Protein AF-A0A072NNF7-F1 (afdb_monomer_lite)

Organism: NCBI:txid1348973

pLDDT: mean 90.62, std 8.34, range [48.12, 97.25]

Secondary structure (DSSP, 8-state):
--EEEEEEEEETTTEEEEEEEEEEE-GGGSEEETTEEEEEEEEE-TTS-EEEEEEEEEGGGGTS-EEE-SSSEEEEEEETTEEEEEEEEEEEGGG-EEETTEEEEEEEE-SSS-EEEEEEEEHHHHIIIIIHHHTT-

Foldseek 3Di:
DWDWDWDWADDPDQKIKIKIKTWFAAPVQWDDDPQKTKHWDWDADPQGKIKTKIKIAGPCLLVDWDWDDDAFTWTWDHDPNGIMIMTMHMDRNVCWPDDPQWIWDWDFDDDNMTMIIIITHHPVRCCVRYVVVVVVD

Radius of gyration: 15.54 Å; chains: 1; bounding box: 36×30×41 Å

Sequence (137 aa):
MAKTKIRISPHKGDRVQLFLEIEGISKEKLIEVDNSYLLEVKNISKSGNELLFTIFFNKRFFTKKLVKEGNPRITMAPANKLLTIQITTDFHESEIGKSGSHLLIEKEVAGEMPLTIKFNVTEKYYQKKIAEKKEYE

Structure (mmCIF, N/CA/C/O backbone):
data_AF-A0A072NNF7-F1
#
_entry.id   AF-A0A072NNF7-F1
#
loop_
_atom_site.group_PDB
_atom_site.id
_atom_site.type_symbol
_atom_site.label_atom_id
_atom_site.label_alt_id
_atom_site.label_comp_id
_atom_site.label_asym_id
_atom_site.label_entity_id
_atom_site.label_seq_id
_atom_site.pdbx_PDB_ins_code
_atom_site.Cartn_x
_atom_site.Cartn_y
_atom_site.Cartn_z
_atom_site.occupancy
_atom_site.B_iso_or_equiv
_atom_site.auth_seq_id
_atom_site.auth_comp_id
_atom_site.auth_asym_id
_atom_site.auth_atom_id
_atom_site.pdbx_PDB_model_num
ATOM 1 N N . MET A 1 1 ? 7.863 7.200 16.307 1.00 61.22 1 MET A N 1
ATOM 2 C CA . MET A 1 1 ? 7.395 7.540 14.940 1.00 61.22 1 MET A CA 1
ATOM 3 C C . MET A 1 1 ? 6.916 6.262 14.270 1.00 61.22 1 MET A C 1
ATOM 5 O O . MET A 1 1 ? 7.496 5.225 14.564 1.00 61.22 1 MET A O 1
ATOM 9 N N . ALA A 1 2 ? 5.887 6.323 13.418 1.00 74.81 2 ALA A N 1
ATOM 10 C CA . ALA A 1 2 ? 5.451 5.151 12.662 1.00 74.81 2 ALA A CA 1
ATOM 11 C C . ALA A 1 2 ? 6.548 4.766 11.661 1.00 74.81 2 ALA A C 1
ATOM 13 O O . ALA A 1 2 ? 7.144 5.651 11.041 1.00 74.81 2 ALA A O 1
ATOM 14 N N . LYS A 1 3 ? 6.855 3.475 11.551 1.00 88.00 3 LYS A N 1
ATOM 15 C CA . LYS A 1 3 ? 7.916 2.974 10.674 1.00 88.00 3 LYS A CA 1
ATOM 16 C C . LYS A 1 3 ? 7.292 2.476 9.382 1.00 88.00 3 LYS A C 1
ATOM 18 O O . LYS A 1 3 ? 6.554 1.497 9.398 1.00 88.00 3 LYS A O 1
ATOM 23 N N . THR A 1 4 ? 7.625 3.130 8.275 1.00 92.06 4 THR A N 1
ATOM 24 C CA . THR A 1 4 ? 7.193 2.710 6.941 1.00 92.06 4 THR A CA 1
ATOM 25 C C . THR A 1 4 ? 8.273 1.856 6.290 1.00 92.06 4 THR A C 1
ATOM 27 O O . THR A 1 4 ? 9.413 2.297 6.136 1.00 92.06 4 THR A O 1
ATOM 30 N N . LYS A 1 5 ? 7.915 0.642 5.880 1.00 93.31 5 LYS A N 1
ATOM 31 C CA . LYS A 1 5 ? 8.727 -0.227 5.029 1.00 93.31 5 LYS A CA 1
ATOM 32 C C . LYS A 1 5 ? 7.987 -0.411 3.712 1.00 93.31 5 LYS A C 1
ATOM 34 O O . LYS A 1 5 ? 6.827 -0.801 3.708 1.00 93.31 5 LYS A O 1
ATOM 39 N N . ILE A 1 6 ? 8.664 -0.152 2.602 1.00 93.38 6 ILE A N 1
ATOM 40 C CA . ILE A 1 6 ? 8.139 -0.410 1.263 1.00 93.38 6 ILE A CA 1
ATOM 41 C C . ILE A 1 6 ? 9.202 -1.109 0.429 1.00 93.38 6 ILE A C 1
ATOM 43 O O . ILE A 1 6 ? 10.388 -0.774 0.504 1.00 93.38 6 ILE A O 1
ATOM 47 N N . ARG A 1 7 ? 8.787 -2.113 -0.338 1.00 92.25 7 ARG A N 1
ATOM 48 C CA . ARG A 1 7 ? 9.659 -2.823 -1.272 1.00 92.25 7 ARG A CA 1
ATOM 49 C C . ARG A 1 7 ? 8.860 -3.406 -2.422 1.00 92.25 7 ARG A C 1
ATOM 51 O O . ARG A 1 7 ? 7.681 -3.711 -2.265 1.00 92.25 7 ARG A O 1
ATOM 58 N N . ILE A 1 8 ? 9.566 -3.629 -3.521 1.00 93.94 8 ILE A N 1
ATOM 59 C CA . ILE A 1 8 ? 9.102 -4.455 -4.629 1.00 93.94 8 ILE A CA 1
ATOM 60 C C . ILE A 1 8 ? 10.015 -5.669 -4.795 1.00 93.94 8 ILE A C 1
ATOM 62 O O . ILE A 1 8 ? 11.195 -5.623 -4.423 1.00 93.94 8 ILE A O 1
ATOM 66 N N . SER A 1 9 ? 9.462 -6.746 -5.331 1.00 93.81 9 SER A N 1
ATOM 67 C CA . SER A 1 9 ? 10.177 -7.978 -5.667 1.00 93.81 9 SER A CA 1
ATOM 68 C C . SER A 1 9 ? 9.518 -8.667 -6.860 1.00 93.81 9 SER A C 1
ATOM 70 O O . SER A 1 9 ? 8.317 -8.466 -7.065 1.00 93.81 9 SER A O 1
ATOM 72 N N . PRO A 1 10 ? 10.259 -9.489 -7.625 1.00 92.31 10 PRO A N 1
ATOM 73 C CA . PRO A 1 10 ? 9.639 -10.347 -8.622 1.00 92.31 10 PRO A CA 1
ATOM 74 C C . PRO A 1 10 ? 8.622 -11.274 -7.950 1.00 92.31 10 PRO A C 1
ATOM 76 O O . PRO A 1 10 ? 8.736 -11.615 -6.766 1.00 92.31 10 PRO A O 1
ATOM 79 N N . HIS A 1 11 ?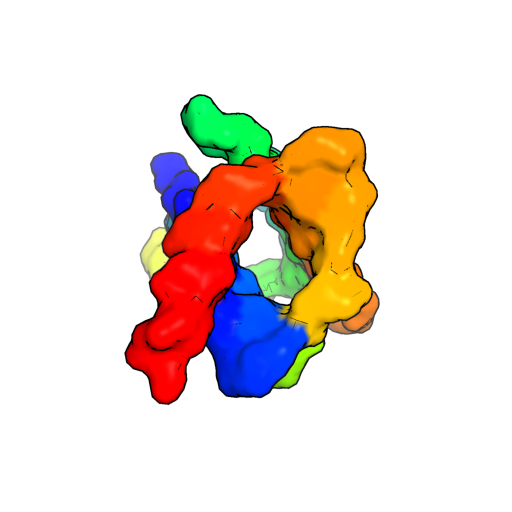 7.594 -11.632 -8.705 1.00 90.00 11 HIS A N 1
ATOM 80 C CA . HIS A 1 11 ? 6.597 -12.622 -8.340 1.00 90.00 11 HIS A CA 1
ATOM 81 C C . HIS A 1 11 ? 6.342 -13.543 -9.537 1.00 90.00 11 HIS A C 1
ATOM 83 O O . HIS A 1 11 ? 6.800 -13.257 -10.639 1.00 90.00 11 HIS A O 1
ATOM 89 N N . LYS A 1 12 ? 5.625 -14.654 -9.328 1.00 83.44 12 LYS A N 1
ATOM 90 C CA . LYS A 1 12 ? 5.450 -15.701 -10.348 1.00 83.44 12 LYS A CA 1
ATOM 91 C C . LYS A 1 12 ? 5.030 -15.128 -11.711 1.00 83.44 12 LYS A C 1
ATOM 93 O O . LYS A 1 12 ? 4.021 -14.425 -11.800 1.00 83.44 12 LYS A O 1
ATOM 98 N N . GLY A 1 13 ? 5.772 -15.505 -12.755 1.00 84.44 13 GLY A N 1
ATOM 99 C CA . GLY A 1 13 ? 5.573 -15.039 -14.129 1.00 84.44 13 GLY A CA 1
ATOM 100 C C . GLY A 1 13 ? 5.992 -13.578 -14.325 1.00 84.44 13 GLY A C 1
ATOM 101 O O . GLY A 1 13 ? 6.943 -13.088 -13.716 1.00 84.44 13 GLY A O 1
ATOM 102 N N . ASP A 1 14 ? 5.247 -12.847 -15.149 1.00 88.25 14 ASP A N 1
ATOM 103 C CA . ASP A 1 14 ? 5.515 -11.435 -15.456 1.00 88.25 14 ASP A CA 1
ATOM 104 C C . ASP A 1 14 ? 4.888 -10.492 -14.431 1.00 88.25 14 ASP A C 1
ATOM 106 O O . ASP A 1 14 ? 4.230 -9.506 -14.767 1.00 88.25 14 ASP A O 1
ATOM 110 N N . ARG A 1 15 ? 5.051 -10.828 -13.146 1.00 91.75 15 ARG A N 1
ATOM 111 C CA . ARG A 1 15 ? 4.461 -10.075 -12.043 1.00 91.75 15 ARG A CA 1
ATOM 112 C C . ARG A 1 15 ? 5.508 -9.489 -11.112 1.00 91.75 15 ARG A C 1
ATOM 114 O O . ARG A 1 15 ? 6.549 -10.080 -10.834 1.00 91.75 15 ARG A O 1
ATOM 121 N N . VAL A 1 16 ? 5.164 -8.338 -10.557 1.00 93.56 16 VAL A N 1
ATOM 122 C CA . VAL A 1 16 ? 5.901 -7.633 -9.515 1.00 93.56 16 VAL A CA 1
ATOM 123 C C . VAL A 1 16 ? 5.004 -7.516 -8.296 1.00 93.56 16 VAL A C 1
ATOM 125 O O . VAL A 1 16 ? 3.877 -7.036 -8.386 1.00 93.56 16 VAL A O 1
ATOM 128 N N . GLN A 1 17 ? 5.511 -7.930 -7.141 1.00 95.25 17 GLN A N 1
ATOM 129 C CA . GLN A 1 17 ? 4.827 -7.757 -5.869 1.00 95.25 17 GLN A CA 1
ATOM 130 C C . GLN A 1 17 ? 5.338 -6.502 -5.170 1.00 95.25 17 GLN A C 1
ATOM 132 O O . GLN A 1 17 ? 6.545 -6.333 -4.995 1.00 95.25 17 GLN A O 1
ATOM 137 N N . LEU A 1 18 ? 4.420 -5.659 -4.707 1.00 96.12 18 LEU A N 1
ATOM 138 C CA . LEU A 1 18 ? 4.688 -4.577 -3.771 1.00 96.12 18 LEU A CA 1
ATOM 139 C C . LEU A 1 18 ? 4.236 -4.998 -2.378 1.00 96.12 18 LEU A C 1
ATOM 141 O O . LEU A 1 18 ? 3.101 -5.428 -2.172 1.00 96.12 18 LEU A O 1
ATOM 145 N N . PHE A 1 19 ? 5.132 -4.817 -1.415 1.00 96.75 19 PHE A N 1
ATOM 146 C CA . PHE A 1 19 ? 4.844 -4.953 0.004 1.00 96.75 19 PHE A CA 1
ATOM 147 C C . PHE A 1 19 ? 5.025 -3.597 0.685 1.00 96.75 19 PHE A C 1
ATOM 149 O O . PHE A 1 19 ? 6.114 -3.015 0.627 1.00 96.75 19 PHE A O 1
ATOM 156 N N . LEU A 1 20 ? 3.972 -3.126 1.348 1.00 96.75 20 LEU A N 1
ATOM 157 C CA . LEU A 1 20 ? 3.950 -1.920 2.167 1.00 96.75 20 LEU A CA 1
ATOM 158 C C . LEU A 1 20 ? 3.556 -2.292 3.595 1.00 96.75 20 LEU A C 1
ATOM 160 O O . LEU A 1 20 ? 2.536 -2.930 3.824 1.00 96.75 20 LEU A O 1
ATOM 164 N N . GLU A 1 21 ? 4.340 -1.843 4.562 1.00 96.75 21 GLU A N 1
ATOM 165 C CA . GLU A 1 21 ? 4.059 -2.011 5.980 1.00 96.75 21 GLU A CA 1
ATOM 166 C C . GLU A 1 21 ? 4.266 -0.685 6.705 1.00 96.75 21 GLU A C 1
ATOM 168 O O . GLU A 1 21 ? 5.291 -0.023 6.534 1.00 96.75 21 GLU A O 1
ATOM 173 N N . ILE A 1 22 ? 3.290 -0.301 7.521 1.00 95.44 22 ILE A N 1
ATOM 174 C CA . ILE A 1 22 ? 3.352 0.877 8.379 1.00 95.44 22 ILE A CA 1
ATOM 175 C C . ILE A 1 22 ? 3.082 0.407 9.804 1.00 95.44 22 ILE A C 1
ATOM 177 O O . ILE A 1 22 ? 1.957 0.045 10.144 1.00 95.44 22 ILE A O 1
ATOM 181 N N . GLU A 1 23 ? 4.127 0.391 10.625 1.00 94.38 23 GLU A N 1
ATOM 182 C CA . GLU A 1 23 ? 4.082 -0.059 12.018 1.00 94.38 23 GLU A CA 1
ATOM 183 C C . GLU A 1 23 ? 3.916 1.128 12.968 1.00 94.38 23 GLU A C 1
ATOM 185 O O . GLU A 1 23 ? 4.552 2.170 12.791 1.00 94.38 23 GLU A O 1
ATOM 190 N N . GLY A 1 24 ? 3.135 0.946 14.034 1.00 93.81 24 GLY A N 1
ATOM 191 C CA . GLY A 1 24 ? 3.096 1.897 15.146 1.00 93.81 24 GLY A CA 1
ATOM 192 C C . GLY A 1 24 ? 2.297 3.172 14.860 1.00 93.81 24 GLY A C 1
ATOM 193 O O . GLY A 1 24 ? 2.695 4.261 15.280 1.00 93.81 24 GLY A O 1
ATOM 194 N N . ILE A 1 25 ? 1.192 3.057 14.126 1.00 94.81 25 ILE A N 1
ATOM 195 C CA . ILE A 1 25 ? 0.283 4.168 13.835 1.00 94.81 25 ILE A CA 1
ATOM 196 C C . ILE A 1 25 ? -0.518 4.492 15.101 1.00 94.81 25 ILE A C 1
ATOM 198 O O . ILE A 1 25 ? -1.276 3.654 15.591 1.00 94.81 25 ILE A O 1
ATOM 202 N N . SER A 1 26 ? -0.365 5.706 15.629 1.00 93.25 26 SER A N 1
ATOM 203 C CA . SER A 1 26 ? -1.231 6.234 16.687 1.00 93.25 26 SER A CA 1
ATOM 204 C C . SER A 1 26 ? -2.458 6.917 16.083 1.00 93.25 26 SER A C 1
ATOM 206 O O . SER A 1 26 ? -2.389 7.469 14.985 1.00 93.25 26 SER A O 1
ATOM 208 N N . LYS A 1 27 ? -3.577 6.919 16.818 1.00 91.50 27 LYS A N 1
ATOM 209 C CA . LYS A 1 27 ? -4.820 7.587 16.392 1.00 91.50 27 LYS A CA 1
ATOM 210 C C . LYS A 1 27 ? -4.632 9.079 16.112 1.00 91.50 27 LYS A C 1
ATOM 212 O O . LYS A 1 27 ? -5.224 9.599 15.184 1.00 91.50 27 LYS A O 1
ATOM 217 N N . GLU A 1 28 ? -3.751 9.736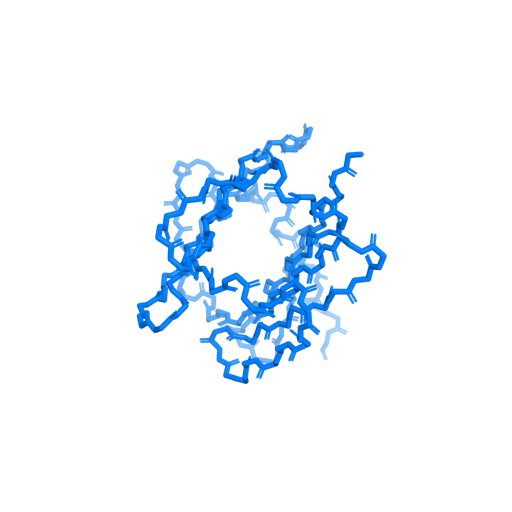 16.859 1.00 90.75 28 GLU A N 1
ATOM 218 C CA . GLU A 1 28 ? -3.421 11.163 16.715 1.00 90.75 28 GLU A CA 1
ATOM 219 C C . GLU A 1 28 ? -2.827 11.531 15.347 1.00 90.75 28 GLU A C 1
ATOM 221 O O . GLU A 1 28 ? -2.803 12.698 14.977 1.00 90.75 28 GLU A O 1
ATOM 226 N N . LYS A 1 29 ? -2.319 10.546 14.596 1.00 89.31 29 LYS A N 1
ATOM 227 C CA . LYS A 1 29 ? -1.776 10.747 13.245 1.00 89.31 29 LYS A CA 1
ATOM 228 C C . LYS A 1 29 ? -2.803 10.528 12.140 1.00 89.31 29 LYS A C 1
ATOM 230 O O . LYS A 1 29 ? -2.443 10.584 10.968 1.00 89.31 29 LYS A O 1
ATOM 235 N N . LEU A 1 30 ? -4.036 10.204 12.510 1.00 94.75 30 LEU A N 1
ATOM 236 C CA . LEU A 1 30 ? -5.113 9.900 11.588 1.00 94.75 30 LEU A CA 1
ATOM 237 C C . LEU A 1 3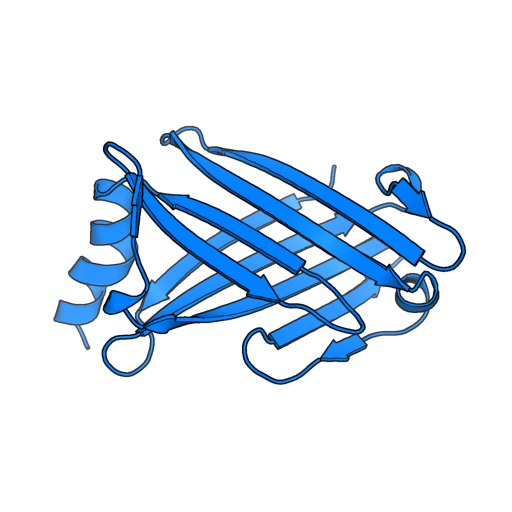0 ? -6.079 11.069 11.530 1.00 94.75 30 LEU A C 1
ATOM 239 O O . LEU A 1 30 ? -6.357 11.717 12.536 1.00 94.75 30 LEU A O 1
ATOM 243 N N . ILE A 1 31 ? -6.627 11.290 10.344 1.00 96.25 31 ILE A N 1
ATOM 244 C CA . ILE A 1 31 ? -7.719 12.234 10.162 1.00 96.25 31 ILE A CA 1
ATOM 245 C C . ILE A 1 31 ? -9.005 11.484 10.518 1.00 96.25 31 ILE A C 1
ATOM 247 O O . ILE A 1 31 ? -9.316 10.450 9.919 1.00 96.25 31 ILE A O 1
ATOM 251 N N . GLU A 1 32 ? -9.730 11.959 11.530 1.00 95.38 32 GLU A N 1
ATOM 252 C CA . GLU A 1 32 ? -11.017 11.377 11.914 1.00 95.38 32 GLU A CA 1
ATOM 253 C C . GLU A 1 32 ? -12.118 11.839 10.952 1.00 95.38 32 GLU A C 1
ATOM 255 O O . GLU A 1 32 ? -12.286 13.036 10.729 1.00 95.38 32 GLU A O 1
ATOM 260 N N . VAL A 1 33 ? -12.905 10.899 10.425 1.00 92.94 33 VAL A N 1
ATOM 261 C CA . VAL A 1 33 ? -14.074 11.197 9.586 1.00 92.94 33 VAL A CA 1
ATOM 262 C C . VAL A 1 33 ? -15.219 10.287 10.015 1.00 92.94 33 VAL A C 1
ATOM 264 O O . VAL A 1 33 ? -15.201 9.090 9.728 1.00 92.94 33 VAL A O 1
ATOM 267 N N . ASP A 1 34 ? -16.200 10.847 10.727 1.00 91.81 34 ASP A N 1
ATOM 268 C CA . ASP A 1 34 ? -17.338 10.106 11.293 1.00 91.81 34 ASP A CA 1
ATOM 269 C C . ASP A 1 34 ? -16.882 8.823 12.034 1.00 91.81 34 ASP A C 1
ATOM 271 O O . ASP A 1 34 ? -16.123 8.896 13.008 1.00 91.81 34 ASP A O 1
ATOM 275 N N . ASN A 1 35 ? -17.273 7.639 11.552 1.00 91.06 35 ASN A N 1
ATOM 276 C CA . ASN A 1 35 ? -16.935 6.333 12.122 1.00 91.06 35 ASN A CA 1
ATOM 277 C C . ASN A 1 35 ? -15.665 5.697 11.531 1.00 91.06 35 ASN A C 1
ATOM 279 O O . ASN A 1 35 ? -15.410 4.499 11.712 1.00 91.06 35 ASN A O 1
ATOM 283 N N . SER A 1 36 ? -14.843 6.491 10.850 1.00 94.38 36 SER A N 1
ATOM 284 C CA . SER A 1 36 ? -13.653 6.034 10.137 1.00 94.38 36 SER A CA 1
ATOM 285 C C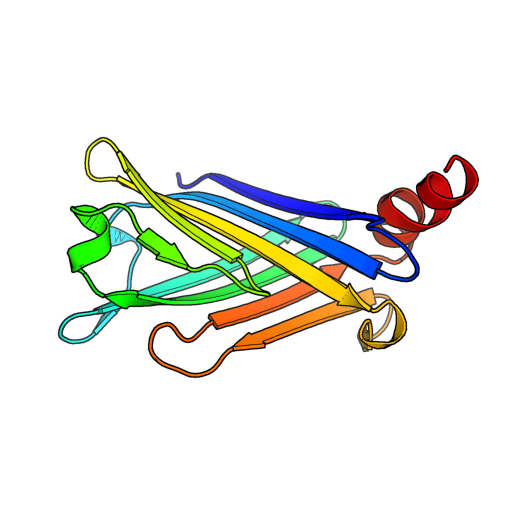 . SER A 1 36 ? -12.438 6.930 10.373 1.00 94.38 36 SER A C 1
ATOM 287 O O . SER A 1 36 ? -12.512 8.009 10.964 1.00 94.38 36 SER A O 1
ATOM 289 N N . TYR A 1 37 ? -11.299 6.425 9.921 1.00 96.31 37 TYR A N 1
ATOM 290 C CA . TYR A 1 37 ? -10.015 7.090 9.883 1.00 96.31 37 TYR A CA 1
ATOM 291 C C . TYR A 1 37 ? -9.501 7.133 8.450 1.00 96.31 37 TYR A C 1
ATOM 293 O O . TYR A 1 37 ? -9.612 6.149 7.717 1.00 96.31 37 TYR A O 1
ATOM 301 N N . LEU A 1 38 ? -8.874 8.247 8.097 1.00 96.19 38 LEU A N 1
ATOM 302 C CA . LEU A 1 38 ? -8.022 8.370 6.926 1.00 96.19 38 LEU A CA 1
ATOM 303 C C . LEU A 1 38 ? -6.562 8.412 7.386 1.00 96.19 38 LEU A C 1
ATOM 305 O O . LEU A 1 38 ? -6.184 9.217 8.241 1.00 96.19 38 LEU A O 1
ATOM 309 N N . LEU A 1 39 ? -5.748 7.530 6.812 1.00 96.19 39 LEU A N 1
ATOM 310 C CA . LEU A 1 39 ? -4.297 7.594 6.909 1.00 96.19 39 LEU A CA 1
ATOM 311 C C . LEU A 1 39 ? -3.741 8.071 5.576 1.00 96.19 39 LEU A C 1
ATOM 313 O O . LEU A 1 39 ? -3.994 7.446 4.549 1.00 96.19 39 LEU A O 1
ATOM 317 N N . GLU A 1 40 ? -2.919 9.110 5.631 1.00 95.88 40 GLU A N 1
ATOM 318 C CA . GLU A 1 40 ? -2.135 9.587 4.500 1.00 95.88 40 GLU A CA 1
ATOM 319 C C . GLU A 1 40 ? -0.649 9.484 4.839 1.00 95.88 40 GLU A C 1
ATOM 321 O O . GLU A 1 40 ? -0.191 9.923 5.896 1.00 95.88 40 GLU A O 1
ATOM 326 N N . VAL A 1 41 ? 0.122 8.881 3.941 1.00 94.38 41 VAL A N 1
ATOM 327 C CA . VAL A 1 41 ? 1.572 8.774 4.057 1.00 94.38 41 VAL A CA 1
ATOM 328 C C . VAL A 1 41 ? 2.198 9.251 2.763 1.00 94.38 41 VAL A C 1
ATOM 330 O O . VAL A 1 41 ? 1.984 8.672 1.701 1.00 94.38 41 VAL A O 1
ATOM 333 N N . LYS A 1 42 ? 3.038 10.276 2.881 1.00 94.31 42 LYS A N 1
ATOM 334 C CA . LYS A 1 42 ? 3.938 10.725 1.824 1.00 94.31 42 LYS A CA 1
ATOM 335 C C . LYS A 1 42 ? 5.372 10.559 2.302 1.00 94.31 42 LYS A C 1
ATOM 337 O O . LYS A 1 42 ? 5.721 11.044 3.377 1.00 94.31 42 LYS A O 1
ATOM 342 N N . ASN A 1 43 ? 6.197 9.857 1.535 1.00 92.44 43 ASN A N 1
ATOM 343 C CA . ASN A 1 43 ? 7.592 9.631 1.893 1.00 92.44 43 ASN A CA 1
ATOM 344 C C . ASN A 1 43 ? 8.487 9.679 0.655 1.00 92.44 43 ASN A C 1
ATOM 346 O O . ASN A 1 43 ? 8.130 9.134 -0.384 1.00 92.44 43 ASN A O 1
ATOM 350 N N . ILE A 1 44 ? 9.659 10.294 0.785 1.00 92.69 44 ILE A N 1
ATOM 351 C CA . ILE A 1 44 ? 10.676 10.357 -0.264 1.00 92.69 44 ILE A CA 1
ATOM 352 C C . ILE A 1 44 ? 11.954 9.763 0.315 1.00 92.69 44 ILE A C 1
ATOM 354 O O . ILE A 1 44 ? 12.478 10.213 1.334 1.00 92.69 44 ILE A O 1
ATOM 358 N N . SER A 1 45 ? 12.441 8.703 -0.317 1.00 89.62 45 SER A N 1
ATOM 359 C CA . SER A 1 45 ? 13.681 8.046 0.088 1.00 89.62 45 SER A CA 1
ATOM 360 C C . SER A 1 45 ? 14.905 8.857 -0.343 1.00 89.62 45 SER A C 1
ATOM 362 O O . SER A 1 45 ? 14.865 9.603 -1.317 1.00 89.62 45 SER A O 1
ATOM 364 N N . LYS A 1 46 ? 16.049 8.636 0.320 1.00 87.50 46 LYS A N 1
ATOM 365 C CA . LYS A 1 46 ? 17.336 9.245 -0.077 1.00 87.50 46 LYS A CA 1
ATOM 366 C C . LYS A 1 46 ? 17.745 8.918 -1.519 1.00 87.50 46 LYS A C 1
ATOM 368 O O . LYS A 1 46 ? 18.522 9.650 -2.111 1.00 87.50 46 LYS A O 1
ATOM 373 N N . SER A 1 47 ? 17.253 7.804 -2.060 1.00 85.00 47 SER A N 1
ATOM 374 C CA . SER A 1 47 ? 17.508 7.366 -3.433 1.00 85.00 47 SER A CA 1
ATOM 375 C C . SER A 1 47 ? 16.510 7.924 -4.451 1.00 85.00 47 SER A C 1
ATOM 377 O O . SER A 1 47 ? 16.531 7.477 -5.588 1.00 85.00 47 SER A O 1
ATOM 379 N N . GLY A 1 48 ? 15.620 8.839 -4.056 1.00 89.50 48 GLY A N 1
ATOM 380 C CA . GLY A 1 48 ? 14.664 9.489 -4.957 1.00 89.50 48 GLY A CA 1
ATOM 381 C C . GLY A 1 48 ? 13.373 8.710 -5.221 1.00 89.50 48 GLY A C 1
ATOM 382 O O . GLY A 1 48 ? 12.505 9.215 -5.912 1.00 89.50 48 GLY A O 1
ATOM 383 N N . ASN A 1 49 ? 13.193 7.510 -4.653 1.00 92.56 49 ASN A N 1
ATOM 384 C CA . ASN A 1 49 ? 11.905 6.811 -4.753 1.00 92.56 49 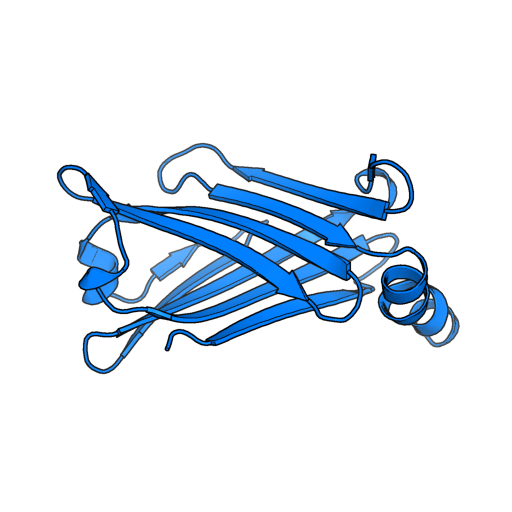ASN A CA 1
ATOM 385 C C . ASN A 1 49 ? 10.869 7.496 -3.855 1.00 92.56 49 ASN A C 1
ATOM 387 O O . ASN A 1 49 ? 11.184 7.797 -2.696 1.00 92.56 49 ASN A O 1
ATOM 391 N N . GLU A 1 50 ? 9.644 7.646 -4.345 1.00 94.44 50 GLU A N 1
ATOM 392 C CA . GLU A 1 50 ? 8.569 8.380 -3.680 1.00 94.44 50 GLU A CA 1
ATOM 393 C C . GLU A 1 50 ? 7.348 7.491 -3.477 1.00 94.44 50 GLU A C 1
ATOM 395 O O . GLU A 1 50 ? 6.868 6.852 -4.410 1.00 94.44 50 GLU A O 1
ATOM 400 N N . LEU A 1 51 ? 6.827 7.475 -2.254 1.00 94.75 51 LEU A N 1
ATOM 401 C CA . LEU A 1 51 ? 5.581 6.819 -1.890 1.00 94.75 51 LEU A CA 1
ATOM 402 C C . LEU A 1 51 ? 4.530 7.876 -1.569 1.00 94.75 51 LEU A C 1
ATOM 404 O O . LEU A 1 51 ? 4.741 8.709 -0.685 1.00 94.75 51 LEU A O 1
ATOM 408 N N . LEU A 1 52 ? 3.375 7.759 -2.212 1.00 95.56 52 LEU A N 1
ATOM 409 C CA . LEU A 1 52 ? 2.115 8.313 -1.747 1.00 95.56 52 LEU A CA 1
ATOM 410 C C . LEU A 1 52 ? 1.161 7.152 -1.455 1.00 95.56 52 LEU A C 1
ATOM 412 O O . LEU A 1 52 ? 0.900 6.313 -2.314 1.00 95.56 52 LEU A O 1
ATOM 416 N N . PHE A 1 53 ? 0.658 7.100 -0.231 1.00 95.81 53 PHE A N 1
ATOM 417 C CA . PHE A 1 53 ? -0.269 6.080 0.225 1.00 95.81 53 PHE A CA 1
ATOM 418 C C . PHE A 1 53 ? -1.425 6.722 0.974 1.00 95.81 53 PHE A C 1
ATOM 420 O O . PHE A 1 53 ? -1.204 7.503 1.900 1.00 95.81 53 PHE A O 1
ATOM 427 N N . THR A 1 54 ? -2.644 6.345 0.609 1.00 96.75 54 THR A N 1
ATOM 428 C CA . THR A 1 54 ? -3.847 6.678 1.362 1.00 96.75 54 THR A CA 1
ATOM 429 C C . THR A 1 54 ? -4.667 5.423 1.612 1.00 96.75 54 THR A C 1
ATOM 431 O O . THR A 1 54 ? -4.747 4.524 0.770 1.00 96.75 54 THR A O 1
ATOM 434 N N . ILE A 1 55 ? -5.273 5.343 2.793 1.00 96.38 55 ILE A N 1
ATOM 435 C CA . ILE A 1 55 ? -6.257 4.310 3.107 1.00 96.38 55 ILE A CA 1
ATOM 436 C C . ILE A 1 55 ? -7.312 4.862 4.052 1.00 96.38 55 ILE A C 1
ATOM 438 O O . ILE A 1 55 ? -6.996 5.523 5.044 1.00 96.38 55 ILE A O 1
ATOM 442 N N . PHE A 1 56 ? -8.566 4.553 3.753 1.00 95.75 56 PHE A N 1
ATOM 443 C CA . PHE A 1 56 ? -9.707 4.913 4.578 1.00 95.75 56 PHE A CA 1
ATOM 444 C C . PHE A 1 56 ? -10.297 3.663 5.223 1.00 95.75 56 PHE A C 1
ATOM 446 O O . PHE A 1 56 ? -10.582 2.691 4.526 1.00 95.75 56 PHE A O 1
ATOM 453 N N . PHE A 1 57 ? -10.458 3.651 6.547 1.00 94.88 57 PHE A N 1
ATOM 454 C CA . PHE A 1 57 ? -10.844 2.444 7.280 1.00 94.88 57 PHE A CA 1
ATOM 455 C C . PHE A 1 57 ? -11.623 2.732 8.569 1.00 94.88 57 PHE A C 1
ATOM 457 O O . PHE A 1 57 ? -11.446 3.759 9.214 1.00 94.88 57 PHE A O 1
ATOM 464 N N . ASN A 1 58 ? -12.480 1.796 8.986 1.00 94.06 58 ASN A N 1
ATOM 465 C CA . ASN A 1 58 ? -13.346 1.971 10.155 1.00 94.06 58 ASN A CA 1
ATOM 466 C C . ASN A 1 58 ? -12.558 2.002 11.485 1.00 94.06 58 ASN A C 1
ATOM 468 O O . ASN A 1 58 ? -11.631 1.209 11.691 1.00 94.06 58 ASN A O 1
ATOM 472 N N . LYS A 1 59 ? -12.989 2.844 12.439 1.00 93.94 59 LYS A N 1
ATOM 473 C CA . LYS A 1 59 ? -12.346 3.004 13.762 1.00 93.94 59 LYS A CA 1
ATOM 474 C C . LYS A 1 59 ? -12.217 1.690 14.550 1.00 93.94 59 LYS A C 1
ATOM 476 O O . LYS A 1 59 ? -11.281 1.540 15.340 1.00 93.94 59 LYS A O 1
ATOM 481 N N . ARG A 1 60 ? -13.096 0.707 14.306 1.00 92.19 60 ARG A N 1
ATOM 482 C CA . ARG A 1 60 ? -13.081 -0.619 14.957 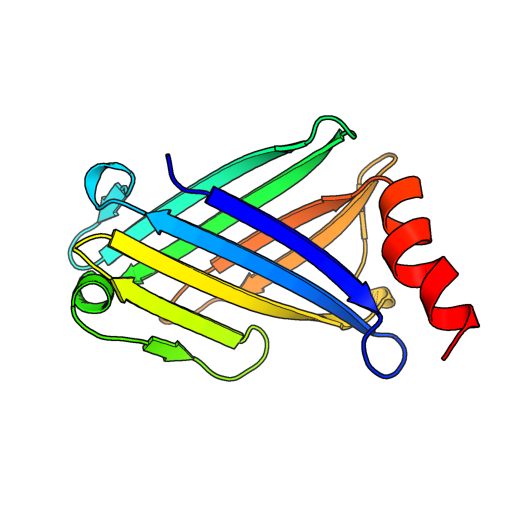1.00 92.19 60 ARG A CA 1
ATOM 483 C C . ARG A 1 60 ? -11.788 -1.412 14.741 1.00 92.19 60 ARG A C 1
ATOM 485 O O . ARG A 1 60 ? -11.500 -2.321 15.511 1.00 92.19 60 ARG A O 1
ATOM 492 N N . PHE A 1 61 ? -10.983 -1.095 13.725 1.00 90.19 61 PHE A N 1
ATOM 493 C CA . PHE A 1 61 ? -9.747 -1.843 13.461 1.00 90.19 61 PHE A CA 1
ATOM 494 C C . PHE A 1 61 ? -8.609 -1.537 14.448 1.00 90.19 61 PHE A C 1
ATOM 496 O O . PHE A 1 61 ? -7.639 -2.285 14.516 1.00 90.19 61 PHE A O 1
ATOM 503 N N . PHE A 1 62 ? -8.761 -0.518 15.305 1.00 90.06 62 PHE A N 1
ATOM 504 C CA . PHE A 1 62 ? -7.885 -0.322 16.468 1.00 90.06 62 PHE A CA 1
ATOM 505 C C . PHE A 1 62 ? -8.140 -1.305 17.615 1.00 90.06 62 PHE A C 1
ATOM 507 O O . PHE A 1 62 ? -7.334 -1.382 18.540 1.00 90.06 62 PHE A O 1
ATOM 514 N N . THR A 1 63 ? -9.254 -2.036 17.585 1.00 89.38 63 THR A N 1
ATOM 515 C CA . THR A 1 63 ? -9.615 -3.012 18.623 1.00 89.38 63 THR A CA 1
ATOM 516 C C . THR A 1 63 ? -9.784 -4.423 18.073 1.00 89.38 63 THR A C 1
ATOM 518 O O . THR A 1 63 ? -9.746 -5.381 18.840 1.00 89.38 63 THR A O 1
ATOM 521 N N . LYS A 1 64 ? -9.920 -4.580 16.752 1.00 91.69 64 LYS A N 1
ATOM 522 C CA . LYS A 1 64 ? -10.088 -5.874 16.092 1.00 91.69 64 LYS A CA 1
ATOM 523 C C . LYS A 1 64 ? -9.124 -6.026 14.921 1.00 91.69 64 LYS A C 1
ATOM 525 O O . LYS A 1 64 ? -9.067 -5.166 14.046 1.00 91.69 64 LYS A O 1
ATOM 530 N N . LYS A 1 65 ? -8.430 -7.167 14.869 1.00 93.25 65 LYS A N 1
ATOM 531 C CA . LYS A 1 65 ? -7.622 -7.554 13.707 1.00 93.25 65 LYS A CA 1
ATOM 532 C C . LYS A 1 65 ? -8.510 -7.685 12.465 1.00 93.25 65 LYS A C 1
ATOM 534 O O . LYS A 1 65 ? -9.571 -8.306 12.522 1.00 93.25 65 LYS A O 1
ATOM 539 N N . LEU A 1 66 ? -8.040 -7.150 11.345 1.00 93.69 66 LEU A N 1
ATOM 540 C CA . LEU A 1 66 ? -8.644 -7.318 10.028 1.00 93.69 66 LEU A CA 1
ATOM 541 C C . LEU A 1 66 ? -7.680 -8.072 9.119 1.00 93.69 66 LEU A C 1
ATOM 543 O O . LEU A 1 66 ? -6.486 -7.776 9.098 1.00 93.69 66 LEU A O 1
ATOM 547 N N . VAL A 1 67 ? -8.225 -8.994 8.331 1.00 94.19 67 VAL A N 1
ATOM 548 C CA . VAL A 1 67 ? -7.557 -9.563 7.163 1.00 94.19 67 VAL A CA 1
ATOM 549 C C . VAL A 1 67 ? -8.542 -9.473 6.002 1.00 94.19 67 VAL A C 1
ATOM 551 O O . VAL A 1 67 ? -9.611 -10.077 6.052 1.00 94.19 67 VAL A O 1
ATOM 554 N N . LYS A 1 68 ? -8.207 -8.672 4.993 1.00 92.12 68 LYS A N 1
ATOM 555 C CA . LYS A 1 68 ? -8.907 -8.606 3.711 1.00 92.12 68 LYS A CA 1
ATOM 556 C C . LYS A 1 68 ? -8.056 -9.353 2.696 1.00 92.12 68 LYS A C 1
ATOM 558 O O . LYS A 1 68 ? -6.944 -8.930 2.387 1.00 92.12 68 LYS A O 1
ATOM 563 N N . GLU A 1 69 ? -8.576 -10.476 2.229 1.00 91.94 69 GLU A N 1
ATOM 564 C CA . GLU A 1 69 ? -7.944 -11.275 1.183 1.00 91.94 69 GLU A CA 1
ATOM 565 C C . GLU A 1 69 ? -8.217 -10.675 -0.207 1.00 91.94 69 GLU A C 1
ATOM 567 O O . GLU A 1 69 ? -9.125 -9.858 -0.379 1.00 91.94 69 GLU A O 1
ATOM 572 N N . GLY A 1 70 ? -7.416 -11.078 -1.193 1.00 90.00 70 GLY A N 1
ATOM 573 C CA . GLY A 1 70 ? -7.493 -10.596 -2.574 1.00 90.00 70 GLY A CA 1
ATOM 574 C C . GLY A 1 70 ? -6.230 -9.862 -3.019 1.00 90.00 70 GLY A C 1
ATOM 575 O O . GLY A 1 70 ? -5.174 -9.992 -2.405 1.00 90.00 70 GLY A O 1
ATOM 576 N N . ASN A 1 71 ? -6.342 -9.100 -4.108 1.00 90.12 71 ASN A N 1
ATOM 577 C CA . ASN A 1 71 ? -5.262 -8.273 -4.640 1.00 90.12 71 ASN A CA 1
ATOM 578 C C . ASN A 1 71 ? -5.740 -6.812 -4.743 1.00 90.12 71 ASN A C 1
ATOM 580 O O . ASN A 1 71 ? -6.397 -6.458 -5.728 1.00 90.12 71 ASN A O 1
ATOM 584 N N . PRO A 1 72 ? -5.473 -5.964 -3.737 1.00 94.12 72 PRO A N 1
ATOM 585 C CA . PRO A 1 72 ? -4.474 -6.128 -2.680 1.00 94.12 72 PRO A CA 1
ATOM 586 C C . PRO A 1 72 ? -4.967 -6.912 -1.459 1.00 94.12 72 PRO A C 1
ATOM 588 O O . PRO A 1 72 ? -6.111 -6.763 -1.022 1.00 94.12 72 PRO A O 1
ATOM 591 N N . ARG A 1 73 ? -4.054 -7.673 -0.852 1.00 95.69 73 ARG A N 1
ATOM 592 C CA . ARG A 1 73 ? -4.231 -8.290 0.462 1.00 95.69 73 ARG A CA 1
ATOM 593 C C . ARG A 1 73 ? -3.872 -7.275 1.535 1.00 95.69 73 ARG A C 1
ATOM 595 O O . ARG A 1 73 ? -2.783 -6.708 1.499 1.00 95.69 73 ARG A O 1
ATOM 602 N N . ILE A 1 74 ? -4.759 -7.063 2.503 1.00 95.81 74 ILE A N 1
ATOM 603 C CA . ILE A 1 74 ? -4.591 -6.037 3.539 1.00 95.81 74 ILE A CA 1
ATOM 604 C C . ILE A 1 74 ? -4.771 -6.668 4.913 1.00 95.81 74 ILE A C 1
ATOM 606 O O . ILE A 1 74 ? -5.796 -7.280 5.198 1.00 95.81 74 ILE A O 1
ATOM 610 N N . THR A 1 75 ? -3.787 -6.491 5.786 1.00 96.75 75 THR A N 1
ATOM 611 C CA . THR A 1 75 ? -3.864 -6.892 7.192 1.00 96.75 75 THR A CA 1
ATOM 612 C C . THR A 1 75 ? -3.738 -5.664 8.076 1.00 96.75 75 THR A C 1
ATOM 614 O O . THR A 1 75 ? -2.815 -4.870 7.912 1.00 96.75 75 THR A O 1
ATOM 617 N N . MET A 1 76 ? -4.654 -5.517 9.031 1.00 96.25 76 MET A N 1
ATOM 618 C CA . MET A 1 76 ? -4.564 -4.503 10.079 1.00 96.25 76 MET A CA 1
ATOM 619 C C . MET A 1 76 ? -4.508 -5.191 11.434 1.00 96.25 76 MET A C 1
ATOM 621 O O . MET A 1 76 ? -5.410 -5.954 11.787 1.00 96.25 76 MET A O 1
ATOM 625 N N . ALA A 1 77 ? -3.438 -4.944 12.179 1.00 95.75 77 ALA A N 1
ATOM 626 C CA . ALA A 1 77 ? -3.178 -5.576 13.461 1.00 95.75 77 ALA A CA 1
ATOM 627 C C . ALA A 1 77 ? -3.031 -4.504 14.550 1.00 95.75 77 ALA A C 1
ATOM 629 O O . ALA A 1 77 ? -2.057 -3.746 14.523 1.00 95.75 77 ALA A O 1
ATOM 630 N N . PRO A 1 78 ? -3.976 -4.411 15.499 1.00 94.19 78 PRO A N 1
ATOM 631 C CA . PRO A 1 78 ? -3.812 -3.545 16.654 1.00 94.19 78 PRO A CA 1
ATOM 632 C C . PRO A 1 78 ? -2.837 -4.168 17.663 1.00 94.19 78 PRO A C 1
ATOM 634 O O . PRO A 1 78 ? -2.910 -5.361 17.955 1.00 94.19 78 PRO A O 1
ATOM 637 N N . ALA A 1 79 ? -1.942 -3.356 18.221 1.00 90.88 79 ALA A N 1
ATOM 638 C CA . ALA A 1 79 ? -1.016 -3.741 19.284 1.00 90.88 79 ALA A CA 1
ATOM 639 C C . ALA A 1 79 ? -0.736 -2.535 20.190 1.00 90.88 79 ALA A C 1
ATOM 641 O O . ALA A 1 79 ? -0.305 -1.489 19.714 1.00 90.88 79 ALA A O 1
ATOM 642 N N . ASN A 1 80 ? -0.971 -2.661 21.502 1.00 87.12 80 ASN A N 1
ATOM 643 C CA . ASN A 1 80 ? -0.680 -1.614 22.497 1.00 87.12 80 ASN A CA 1
ATOM 644 C C . ASN A 1 80 ? -1.224 -0.217 22.126 1.00 87.12 80 ASN A C 1
ATOM 646 O O . ASN A 1 80 ? -0.505 0.776 22.200 1.00 87.12 80 ASN A O 1
ATOM 650 N N . LYS A 1 81 ? -2.501 -0.136 21.716 1.00 86.56 81 LYS A N 1
ATOM 651 C CA . LYS A 1 81 ? -3.181 1.092 21.233 1.00 86.56 81 LYS A CA 1
ATOM 652 C C . LYS A 1 81 ? -2.615 1.687 19.932 1.00 86.56 81 LYS A C 1
ATOM 654 O O . LYS A 1 81 ? -3.095 2.730 19.490 1.00 86.56 81 LYS A O 1
ATOM 659 N N . LEU A 1 82 ? -1.647 1.028 19.307 1.00 94.00 82 LEU A N 1
ATOM 660 C CA . LEU A 1 82 ? -1.134 1.353 17.984 1.00 94.00 82 LEU A CA 1
ATOM 661 C C . LEU A 1 82 ? -1.726 0.401 16.945 1.00 94.00 82 LEU A C 1
ATOM 663 O O . LEU A 1 82 ? -2.182 -0.694 17.274 1.00 94.00 82 LEU A O 1
ATOM 667 N N . LEU A 1 83 ? -1.697 0.820 15.687 1.00 95.19 83 LEU A N 1
ATOM 668 C CA . LEU A 1 83 ? -2.107 0.012 14.548 1.00 95.19 83 LEU A CA 1
ATOM 669 C C . LEU A 1 83 ? -0.904 -0.268 13.649 1.00 95.19 83 LEU A C 1
ATOM 671 O O . LEU A 1 83 ? -0.099 0.623 13.374 1.00 95.19 83 LEU A O 1
ATOM 675 N N . THR A 1 84 ? -0.802 -1.502 13.172 1.00 96.38 84 THR A N 1
ATOM 676 C CA . THR A 1 84 ? 0.078 -1.870 12.064 1.00 96.38 84 THR A CA 1
ATOM 677 C C . THR A 1 84 ? -0.777 -2.203 10.853 1.00 96.38 84 THR A C 1
ATOM 679 O O . THR A 1 84 ? -1.718 -2.990 10.967 1.00 96.38 84 THR A O 1
ATOM 682 N N . ILE A 1 85 ? -0.450 -1.620 9.702 1.00 96.31 85 ILE A N 1
ATOM 683 C CA . ILE A 1 85 ? -1.100 -1.909 8.419 1.00 96.31 85 ILE A CA 1
ATOM 684 C C . ILE A 1 85 ? -0.068 -2.561 7.505 1.00 96.31 85 ILE A C 1
ATOM 686 O O . ILE A 1 85 ? 1.010 -2.009 7.302 1.00 96.31 85 ILE A O 1
ATOM 690 N N . GLN A 1 86 ? -0.410 -3.719 6.950 1.00 97.25 86 GLN A N 1
ATOM 691 C CA . GLN A 1 86 ? 0.371 -4.437 5.948 1.00 97.25 86 GLN A CA 1
ATOM 692 C C . GLN A 1 86 ? -0.466 -4.584 4.683 1.00 97.25 86 GLN A C 1
ATOM 694 O O . GLN A 1 86 ? -1.622 -5.004 4.751 1.00 97.25 86 GLN A O 1
ATOM 699 N N . ILE A 1 87 ? 0.118 -4.257 3.537 1.00 96.44 87 ILE A N 1
ATOM 700 C CA . ILE A 1 87 ? -0.503 -4.381 2.224 1.00 96.44 87 ILE A CA 1
ATOM 701 C C . ILE A 1 87 ? 0.452 -5.123 1.303 1.00 96.44 87 ILE A C 1
ATOM 703 O O . ILE A 1 87 ? 1.608 -4.728 1.145 1.00 96.44 87 ILE A O 1
ATOM 707 N N . THR A 1 88 ? -0.063 -6.168 0.669 1.00 96.62 88 THR A N 1
ATOM 708 C CA . THR A 1 88 ? 0.620 -6.891 -0.399 1.00 96.62 88 THR A CA 1
ATOM 709 C C . THR A 1 88 ? -0.232 -6.807 -1.651 1.00 96.62 88 THR A C 1
ATOM 711 O O . THR A 1 88 ? -1.422 -7.114 -1.612 1.00 96.62 88 THR A O 1
ATOM 714 N N . THR A 1 89 ? 0.360 -6.385 -2.759 1.00 95.12 89 THR A N 1
ATOM 715 C CA . THR A 1 89 ? -0.337 -6.266 -4.039 1.00 95.12 89 THR A CA 1
ATOM 716 C C . THR A 1 89 ? 0.570 -6.720 -5.163 1.00 95.12 89 THR A C 1
ATOM 718 O O . THR A 1 89 ? 1.762 -6.424 -5.156 1.00 95.12 89 THR A O 1
ATOM 721 N N . ASP A 1 90 ? -0.005 -7.416 -6.132 1.00 93.94 90 ASP A N 1
ATOM 722 C CA . ASP A 1 90 ? 0.718 -7.924 -7.287 1.00 93.94 90 ASP A CA 1
ATOM 723 C C . ASP A 1 90 ? 0.269 -7.177 -8.537 1.00 93.94 90 ASP A C 1
ATOM 725 O O . ASP A 1 90 ? -0.932 -7.056 -8.798 1.00 93.94 90 ASP A O 1
ATOM 729 N N . PHE A 1 91 ? 1.232 -6.771 -9.346 1.00 93.31 91 PHE A N 1
ATOM 730 C CA . PHE A 1 91 ? 1.038 -6.102 -10.626 1.00 93.31 91 PHE A CA 1
ATOM 731 C C . PHE A 1 91 ? 1.620 -6.963 -11.725 1.00 93.31 91 PHE A C 1
ATOM 733 O O . PHE A 1 91 ? 2.650 -7.598 -11.522 1.00 93.31 91 PHE A O 1
ATOM 740 N N . HIS A 1 92 ? 0.985 -6.981 -12.882 1.00 91.69 92 HIS A N 1
ATOM 741 C CA . HIS A 1 92 ? 1.647 -7.385 -14.105 1.00 91.69 92 HIS A CA 1
ATOM 742 C C . HIS A 1 92 ? 2.664 -6.308 -14.502 1.00 91.69 92 HIS A C 1
ATOM 744 O O . HIS A 1 92 ? 2.418 -5.120 -14.302 1.00 91.69 92 HIS A O 1
ATOM 750 N N . GLU A 1 93 ? 3.801 -6.687 -15.080 1.00 88.25 93 GLU A N 1
ATOM 751 C CA . GLU A 1 93 ? 4.827 -5.714 -15.487 1.00 88.25 93 GLU A CA 1
ATOM 752 C C . GLU A 1 93 ? 4.308 -4.696 -16.507 1.00 88.25 93 GLU A C 1
ATOM 754 O O . GLU A 1 93 ? 4.714 -3.538 -16.488 1.00 88.25 93 GLU A O 1
ATOM 759 N N . SER A 1 94 ? 3.339 -5.087 -17.337 1.00 89.25 94 SER A N 1
ATOM 760 C CA . SER A 1 94 ? 2.674 -4.172 -18.273 1.00 89.25 94 SER A CA 1
ATOM 761 C C . SER A 1 94 ? 1.804 -3.107 -17.595 1.00 89.25 94 SER A C 1
ATOM 763 O O . SER A 1 94 ? 1.419 -2.146 -18.253 1.00 89.25 94 SER A O 1
ATOM 765 N N . GLU A 1 95 ? 1.450 -3.276 -16.317 1.00 89.38 95 GLU A N 1
ATOM 766 C CA . GLU A 1 95 ? 0.728 -2.265 -15.529 1.00 89.38 95 GLU A CA 1
ATOM 767 C C . GLU A 1 95 ? 1.681 -1.188 -14.977 1.00 89.38 95 GLU A C 1
ATOM 769 O O . GLU A 1 95 ? 1.229 -0.193 -14.414 1.00 89.38 95 GLU A O 1
ATOM 774 N N . ILE A 1 96 ? 2.998 -1.368 -15.125 1.00 91.19 96 ILE A N 1
ATOM 775 C CA . ILE A 1 96 ? 4.000 -0.434 -14.612 1.00 91.19 96 ILE A CA 1
ATOM 776 C C . ILE A 1 96 ? 4.202 0.685 -15.629 1.00 91.19 96 ILE A C 1
ATOM 778 O O . ILE A 1 96 ? 4.764 0.499 -16.709 1.00 91.19 96 ILE A O 1
ATOM 782 N N . GLY A 1 97 ? 3.727 1.871 -15.262 1.00 90.75 97 GLY A N 1
ATOM 783 C CA . GLY A 1 97 ? 3.815 3.062 -16.091 1.00 90.75 97 GLY A CA 1
ATOM 784 C C . GLY A 1 97 ? 5.186 3.732 -16.036 1.00 90.75 97 GLY A C 1
ATOM 785 O O . GLY A 1 97 ? 6.067 3.377 -15.249 1.00 90.75 97 GLY A O 1
ATOM 786 N N . LYS A 1 98 ? 5.342 4.781 -16.846 1.00 89.50 98 LYS A N 1
ATOM 787 C CA . LYS A 1 98 ? 6.459 5.730 -16.759 1.00 89.50 98 LYS A CA 1
ATOM 788 C C . LYS A 1 98 ? 5.956 7.069 -16.229 1.00 89.50 98 LYS A C 1
ATOM 790 O O . LYS A 1 98 ? 4.923 7.561 -16.671 1.00 89.50 98 LYS A O 1
ATOM 795 N N . SER A 1 99 ? 6.714 7.672 -15.321 1.00 86.44 99 SER A N 1
ATOM 796 C CA . SER A 1 99 ? 6.488 9.014 -14.784 1.00 86.44 99 SER A CA 1
ATOM 797 C C . SER A 1 99 ? 7.800 9.796 -14.854 1.00 86.44 99 SER A C 1
ATOM 799 O O . SER A 1 99 ? 8.643 9.727 -13.957 1.00 86.44 99 SER A O 1
ATOM 801 N N . GLY A 1 100 ? 8.015 10.500 -15.969 1.00 85.12 100 GLY A N 1
ATOM 802 C CA . GLY A 1 100 ? 9.298 11.141 -16.269 1.00 85.12 100 GLY A CA 1
ATOM 803 C C . GLY A 1 100 ? 10.429 10.111 -16.365 1.00 85.12 100 GLY A C 1
ATOM 804 O O . GLY A 1 100 ? 10.350 9.171 -17.150 1.00 85.12 100 GLY A O 1
ATOM 805 N N . SER A 1 101 ? 11.471 10.280 -15.549 1.00 84.44 101 SER A N 1
ATOM 806 C CA . SER A 1 101 ? 12.604 9.346 -15.428 1.00 84.44 101 SER A CA 1
ATOM 807 C C . SER A 1 101 ? 12.368 8.185 -14.447 1.00 84.44 101 SER A C 1
ATOM 809 O O . SER A 1 101 ? 13.285 7.409 -14.177 1.00 84.44 101 SER A O 1
ATOM 811 N N . HIS A 1 102 ? 11.167 8.083 -13.871 1.00 90.12 102 HIS A N 1
ATOM 812 C CA . HIS A 1 102 ? 10.800 7.049 -12.905 1.00 90.12 102 HIS A CA 1
ATOM 813 C C . HIS A 1 102 ? 9.793 6.068 -13.507 1.00 90.12 102 HIS A C 1
ATOM 815 O O . HIS A 1 102 ? 9.064 6.385 -14.449 1.00 90.12 102 HIS A O 1
ATOM 821 N N . LEU A 1 103 ? 9.733 4.876 -12.926 1.00 93.25 103 LEU A N 1
ATOM 822 C CA . LEU A 1 103 ? 8.660 3.918 -13.147 1.00 93.25 103 LEU A CA 1
ATOM 823 C C . LEU A 1 103 ? 7.586 4.128 -12.082 1.00 93.25 103 LEU A C 1
ATOM 825 O O . LEU A 1 103 ? 7.901 4.363 -10.914 1.00 93.25 103 LEU A O 1
ATOM 829 N N . LEU A 1 104 ? 6.326 4.048 -12.489 1.00 94.06 104 LEU A N 1
ATOM 830 C CA . LEU A 1 104 ? 5.175 4.273 -11.629 1.00 94.06 104 LEU A CA 1
ATOM 831 C C . LEU A 1 104 ? 4.449 2.953 -11.390 1.00 94.06 104 LEU A C 1
ATOM 833 O O . LEU A 1 104 ? 3.937 2.333 -12.320 1.00 94.06 104 LEU A O 1
ATOM 837 N N . ILE A 1 105 ? 4.388 2.556 -10.122 1.00 93.12 105 ILE A N 1
ATOM 838 C CA . ILE A 1 105 ? 3.555 1.453 -9.654 1.00 93.12 105 ILE A CA 1
ATOM 839 C C . ILE A 1 105 ? 2.355 2.061 -8.939 1.00 93.12 105 ILE A C 1
ATOM 841 O O . ILE A 1 105 ? 2.504 2.682 -7.883 1.00 93.12 105 ILE A O 1
ATOM 845 N N . GLU A 1 106 ? 1.172 1.884 -9.518 1.00 94.25 106 GLU A N 1
ATOM 846 C CA . GLU A 1 106 ? -0.059 2.494 -9.029 1.00 94.25 106 GLU A CA 1
ATOM 847 C C . GLU A 1 106 ? -1.155 1.453 -8.804 1.00 94.25 106 GLU A C 1
ATOM 849 O O . GLU A 1 106 ? -1.423 0.609 -9.656 1.00 94.25 106 GLU A O 1
ATOM 854 N N . LYS A 1 107 ? -1.809 1.526 -7.641 1.00 93.50 107 LYS A N 1
ATOM 855 C CA . LYS A 1 107 ? -3.011 0.753 -7.333 1.00 93.50 107 LYS A CA 1
ATOM 856 C C . LYS A 1 107 ? -4.056 1.651 -6.705 1.00 93.50 107 LYS A C 1
ATOM 858 O O . LYS A 1 107 ? -3.801 2.259 -5.667 1.00 93.50 107 LYS A O 1
ATOM 863 N N . GLU A 1 108 ? -5.249 1.624 -7.274 1.00 93.38 108 GLU A N 1
ATOM 864 C CA . GLU A 1 108 ? -6.440 2.217 -6.681 1.00 93.38 108 GLU A CA 1
ATOM 865 C C . GLU A 1 108 ? -7.479 1.127 -6.432 1.00 93.38 108 GLU A C 1
ATOM 867 O O . GLU A 1 108 ? -7.682 0.224 -7.247 1.00 93.38 108 GLU A O 1
ATOM 872 N N . VAL A 1 109 ? -8.105 1.179 -5.260 1.00 92.44 109 VAL A N 1
ATOM 873 C CA . VAL A 1 109 ? -9.145 0.236 -4.854 1.00 92.44 109 VAL A CA 1
ATOM 874 C C . VAL A 1 109 ? -10.316 1.026 -4.311 1.00 92.44 109 VAL A C 1
ATOM 876 O O . VAL A 1 109 ? -10.177 1.738 -3.319 1.00 92.44 109 VAL A O 1
ATOM 879 N N . ALA A 1 110 ? -11.478 0.859 -4.935 1.00 88.06 110 ALA A N 1
ATOM 880 C CA . ALA A 1 110 ? -12.747 1.365 -4.427 1.00 88.06 110 ALA A CA 1
ATOM 881 C C . ALA A 1 110 ? -13.415 0.355 -3.469 1.00 88.06 110 ALA A C 1
ATOM 883 O O . ALA A 1 110 ? -13.050 -0.824 -3.416 1.00 88.06 110 ALA A O 1
ATOM 884 N N . GLY A 1 111 ? -14.423 0.809 -2.721 1.00 84.38 111 GLY A N 1
ATOM 885 C CA . GLY A 1 111 ? -15.279 -0.036 -1.879 1.00 84.38 111 GLY A CA 1
ATOM 886 C C . GLY A 1 111 ? -15.227 0.330 -0.397 1.00 84.38 111 GLY A C 1
ATOM 887 O O . GLY A 1 111 ? -14.985 1.476 -0.049 1.00 84.38 111 GLY A O 1
ATOM 888 N N . GLU A 1 112 ? -15.452 -0.648 0.485 1.00 80.62 112 GLU A N 1
ATOM 889 C CA . GLU A 1 112 ? -15.572 -0.422 1.942 1.00 80.62 112 GLU A CA 1
ATOM 890 C C . GLU A 1 112 ? -14.287 0.069 2.623 1.00 80.62 112 GLU A C 1
ATOM 892 O O . GLU A 1 112 ? -14.328 0.645 3.707 1.00 80.62 112 GLU A O 1
ATOM 897 N N . MET A 1 113 ? -13.139 -0.195 2.003 1.00 88.56 113 MET A N 1
ATOM 898 C CA . MET A 1 113 ? -11.837 0.262 2.479 1.00 88.56 113 MET A CA 1
ATOM 899 C C . MET A 1 113 ? -11.065 0.819 1.283 1.00 88.56 113 MET A C 1
ATOM 901 O O . MET A 1 113 ? -10.240 0.092 0.712 1.00 88.56 113 MET A O 1
ATOM 905 N N . PRO A 1 114 ? -11.409 2.045 0.842 1.00 93.62 114 PRO A N 1
ATOM 906 C CA . PRO A 1 114 ? -10.739 2.703 -0.264 1.00 93.62 114 PRO A CA 1
ATOM 907 C C . PRO A 1 114 ? -9.247 2.853 0.009 1.00 93.62 114 PRO A C 1
ATOM 909 O O . PRO A 1 114 ? -8.850 3.175 1.135 1.00 93.62 114 PRO A O 1
ATOM 912 N N . LEU A 1 115 ? -8.427 2.628 -1.014 1.00 95.69 115 LEU A N 1
ATOM 913 C CA . LEU A 1 115 ? -6.984 2.805 -0.909 1.00 95.69 115 LEU A CA 1
ATOM 914 C C . LEU A 1 115 ? -6.381 3.301 -2.221 1.00 95.69 115 LEU A C 1
ATOM 916 O O . LEU A 1 115 ? -6.799 2.876 -3.300 1.00 95.69 115 LEU A O 1
ATOM 920 N N . THR A 1 116 ? -5.339 4.116 -2.097 1.00 96.81 116 THR A N 1
ATOM 921 C CA . THR A 1 116 ? -4.457 4.494 -3.202 1.00 96.81 116 THR A CA 1
ATOM 922 C C . THR A 1 116 ? -3.009 4.237 -2.801 1.00 96.81 116 THR A C 1
ATOM 924 O O . THR A 1 116 ? -2.560 4.667 -1.740 1.00 96.81 116 THR A O 1
ATOM 927 N N . ILE A 1 117 ? -2.261 3.539 -3.651 1.00 95.56 117 ILE A N 1
ATOM 928 C CA . ILE A 1 117 ? -0.803 3.414 -3.572 1.00 95.56 117 ILE A CA 1
ATOM 929 C C . ILE A 1 117 ? -0.240 3.967 -4.872 1.00 95.56 117 ILE A C 1
ATOM 931 O O . ILE A 1 117 ? -0.570 3.465 -5.939 1.00 95.56 117 ILE A O 1
ATOM 935 N N . LYS A 1 118 ? 0.643 4.957 -4.773 1.00 95.75 118 LYS A N 1
ATOM 936 C CA . LYS A 1 118 ? 1.479 5.451 -5.867 1.00 95.75 118 LYS A CA 1
ATOM 937 C C . LYS A 1 118 ? 2.924 5.353 -5.421 1.00 95.75 118 LYS A C 1
ATOM 939 O O . LYS A 1 118 ? 3.324 6.012 -4.461 1.00 95.75 118 LYS A O 1
ATOM 944 N N . PHE A 1 119 ? 3.692 4.502 -6.084 1.00 95.69 119 PHE A N 1
ATOM 945 C CA . PHE A 1 119 ? 5.103 4.307 -5.797 1.00 95.69 119 PHE A CA 1
ATOM 946 C C . PHE A 1 119 ? 5.929 4.618 -7.043 1.00 95.69 119 PHE A C 1
ATOM 948 O O . PHE A 1 119 ? 6.015 3.809 -7.967 1.00 95.69 119 PHE A O 1
ATOM 955 N N . ASN A 1 120 ? 6.526 5.809 -7.048 1.00 95.69 120 ASN A N 1
ATOM 956 C CA . ASN A 1 120 ? 7.480 6.234 -8.063 1.00 95.69 120 ASN A CA 1
ATOM 957 C C . ASN A 1 120 ? 8.847 5.671 -7.701 1.00 95.69 120 ASN A C 1
ATOM 959 O O . ASN A 1 120 ? 9.419 6.005 -6.660 1.00 95.69 120 ASN A O 1
ATOM 963 N N . VAL A 1 121 ? 9.382 4.816 -8.559 1.00 94.69 121 VAL A N 1
ATOM 964 C CA . VAL A 1 121 ? 10.674 4.172 -8.350 1.00 94.69 121 VAL A CA 1
ATOM 965 C C . VAL A 1 121 ? 11.656 4.583 -9.428 1.00 94.69 121 VAL A C 1
ATOM 967 O O . VAL A 1 121 ? 11.332 4.660 -10.609 1.00 94.69 121 VAL A O 1
ATOM 970 N N . THR A 1 122 ? 12.891 4.839 -9.019 1.00 93.75 122 THR A N 1
ATOM 971 C CA . THR A 1 122 ? 13.996 5.023 -9.959 1.00 93.75 122 THR A CA 1
ATOM 972 C C . THR A 1 122 ? 14.207 3.746 -10.766 1.00 93.75 122 THR A C 1
ATOM 974 O O . THR A 1 122 ? 14.109 2.636 -10.233 1.00 93.75 122 THR A O 1
ATOM 977 N N . GLU A 1 123 ? 14.569 3.890 -12.038 1.00 91.19 123 GLU A N 1
ATOM 978 C CA . GLU A 1 123 ? 14.853 2.749 -12.914 1.00 91.19 123 GLU A CA 1
ATOM 979 C C . GLU A 1 123 ? 15.958 1.849 -12.339 1.00 91.19 123 GLU A C 1
ATOM 981 O O . GLU A 1 123 ? 15.807 0.631 -12.281 1.00 91.19 123 GLU A O 1
ATOM 986 N N . LYS A 1 124 ? 17.010 2.450 -11.767 1.00 91.12 124 LYS A N 1
ATOM 987 C CA . LYS A 1 124 ? 18.084 1.726 -11.070 1.00 91.12 124 LYS A CA 1
ATOM 988 C C . LYS A 1 124 ? 17.568 0.868 -9.910 1.00 91.12 124 LYS A C 1
ATOM 990 O O . LYS A 1 124 ? 18.046 -0.246 -9.703 1.00 91.12 124 LYS A O 1
ATOM 995 N N . TYR A 1 125 ? 16.628 1.383 -9.112 1.00 91.88 125 TYR A N 1
ATOM 996 C CA . TYR A 1 125 ? 16.041 0.607 -8.018 1.00 91.88 125 TYR A CA 1
ATOM 997 C C . TYR A 1 125 ? 15.194 -0.545 -8.558 1.00 91.88 125 TYR A C 1
ATOM 999 O O . TYR A 1 125 ? 15.282 -1.654 -8.032 1.00 91.88 125 TYR A O 1
ATOM 1007 N N . TYR A 1 126 ? 14.414 -0.292 -9.609 1.00 91.31 126 TYR A N 1
ATOM 1008 C CA . TYR A 1 126 ? 13.590 -1.306 -10.250 1.00 91.31 126 TYR A CA 1
ATOM 1009 C C . TYR A 1 126 ? 14.431 -2.440 -10.844 1.00 91.31 126 TYR A C 1
ATOM 1011 O O . TYR A 1 126 ? 14.221 -3.594 -10.480 1.00 91.31 126 TYR A O 1
ATOM 1019 N N . GLN A 1 127 ? 15.439 -2.124 -11.662 1.00 89.06 127 GLN A N 1
ATOM 1020 C CA . GLN A 1 127 ? 16.339 -3.115 -12.264 1.00 89.06 127 GLN A CA 1
ATOM 1021 C C . GLN A 1 127 ? 17.003 -3.993 -11.197 1.00 89.06 127 GLN A C 1
ATOM 1023 O O . GLN A 1 127 ? 16.898 -5.216 -11.249 1.00 89.06 127 GLN A O 1
ATOM 1028 N N . LYS A 1 128 ? 17.558 -3.377 -10.146 1.00 90.62 128 LYS A N 1
ATOM 1029 C CA . LYS A 1 128 ? 18.182 -4.094 -9.024 1.00 90.62 128 LYS A CA 1
ATOM 1030 C C . LYS A 1 128 ? 17.224 -5.013 -8.259 1.00 90.62 128 LYS A C 1
ATOM 1032 O O . LYS A 1 128 ? 17.638 -5.986 -7.625 1.00 90.62 128 LYS A O 1
ATOM 1037 N N . LYS A 1 129 ? 15.944 -4.645 -8.171 1.00 90.19 129 LYS A N 1
ATOM 1038 C CA . LYS A 1 129 ? 14.961 -5.387 -7.369 1.00 90.19 129 LYS A CA 1
ATOM 1039 C C . LYS A 1 129 ? 14.190 -6.422 -8.161 1.00 90.19 129 LYS A C 1
ATOM 1041 O O . LYS A 1 129 ? 13.786 -7.399 -7.537 1.00 90.19 129 LYS A O 1
ATOM 1046 N N . ILE A 1 130 ? 14.001 -6.202 -9.457 1.00 87.94 130 ILE A N 1
ATOM 1047 C CA . ILE A 1 130 ? 13.153 -7.009 -10.332 1.00 87.94 130 ILE A CA 1
ATOM 1048 C C . ILE A 1 130 ? 14.000 -7.708 -11.396 1.00 87.94 130 ILE A C 1
ATOM 1050 O O . ILE A 1 130 ? 14.120 -8.928 -11.348 1.00 87.94 130 ILE A O 1
ATOM 1054 N N . ALA A 1 131 ? 14.631 -6.951 -12.299 1.00 74.19 131 ALA A N 1
ATOM 1055 C CA . ALA A 1 131 ? 15.321 -7.501 -13.469 1.00 74.19 131 ALA A CA 1
ATOM 1056 C C . ALA A 1 131 ? 16.503 -8.409 -13.089 1.00 74.19 131 ALA A C 1
ATOM 1058 O O . ALA A 1 131 ? 16.526 -9.573 -13.471 1.00 74.19 131 ALA A O 1
ATOM 1059 N N . GLU A 1 132 ? 17.410 -7.928 -12.231 1.00 73.81 132 GLU A N 1
ATOM 1060 C CA . GLU A 1 132 ? 18.589 -8.691 -11.781 1.00 73.81 132 GLU A CA 1
ATOM 1061 C C . GLU A 1 132 ? 18.227 -9.952 -10.988 1.00 73.81 132 GLU A C 1
ATOM 1063 O O . GLU A 1 132 ? 19.083 -10.794 -10.762 1.00 73.81 132 GLU A O 1
ATOM 1068 N N . LYS A 1 133 ? 16.990 -10.074 -10.495 1.00 69.00 133 LYS A N 1
ATOM 1069 C CA . LYS A 1 133 ? 16.560 -11.227 -9.694 1.00 69.00 133 LYS A CA 1
ATOM 1070 C C . LYS A 1 133 ? 15.819 -12.283 -10.497 1.00 69.00 133 LYS A C 1
ATOM 1072 O O . LYS A 1 133 ? 15.840 -13.435 -10.086 1.00 69.00 133 LYS A O 1
ATOM 1077 N N . LYS A 1 134 ? 15.195 -11.901 -11.613 1.00 62.34 134 LYS A N 1
ATOM 1078 C CA . LYS A 1 134 ? 14.541 -12.836 -12.533 1.00 62.34 134 LYS A CA 1
ATOM 1079 C C . LYS A 1 134 ? 15.536 -13.675 -13.330 1.00 62.34 134 LYS A C 1
ATOM 1081 O O . LYS A 1 134 ? 15.212 -14.790 -13.692 1.00 62.34 134 LYS A O 1
ATOM 1086 N N . GLU A 1 135 ? 16.751 -13.177 -13.555 1.00 55.38 135 GLU A N 1
ATOM 1087 C CA . GLU A 1 135 ? 17.810 -13.944 -14.233 1.00 55.38 135 GLU A CA 1
ATOM 1088 C C . GLU A 1 135 ? 18.341 -15.134 -13.406 1.00 55.38 135 GLU A C 1
ATOM 1090 O O . GLU A 1 135 ? 19.104 -15.943 -13.926 1.00 55.38 135 GLU A O 1
ATOM 1095 N N . TYR A 1 136 ? 17.944 -15.255 -12.133 1.00 50.28 136 TYR A N 1
ATOM 1096 C CA . TYR A 1 136 ? 18.381 -16.321 -11.222 1.00 50.28 136 TYR A CA 1
ATOM 1097 C C . TYR A 1 136 ? 17.242 -17.250 -10.755 1.00 50.28 136 TYR A C 1
ATOM 1099 O O . TYR A 1 136 ? 17.481 -18.079 -9.873 1.00 50.28 136 TYR A O 1
ATOM 1107 N N . GLU A 1 137 ? 16.027 -17.109 -11.300 1.00 48.12 137 GLU A N 1
ATOM 1108 C CA . GLU A 1 137 ? 14.893 -18.036 -11.097 1.00 48.12 137 GLU A CA 1
ATOM 1109 C C . GLU A 1 137 ? 14.702 -18.942 -12.319 1.00 48.12 137 GLU A C 1
ATOM 1111 O O . GLU A 1 137 ? 14.431 -20.145 -12.102 1.00 48.12 137 GLU A O 1
#